Protein AF-R0J784-F1 (afdb_monomer_lite)

pLDDT: mean 78.39, std 10.04, range [54.88, 89.5]

Structure (mmCIF, N/CA/C/O backbone):
data_AF-R0J784-F1
#
_entry.id   AF-R0J784-F1
#
loop_
_atom_site.group_PDB
_atom_site.id
_atom_site.type_symbol
_atom_site.label_atom_id
_atom_site.label_alt_id
_atom_site.label_comp_id
_atom_site.label_asym_id
_atom_site.label_entity_id
_atom_site.label_seq_id
_atom_site.pdbx_PDB_ins_code
_atom_site.Cartn_x
_atom_site.Cartn_y
_atom_site.Cartn_z
_atom_site.occupancy
_atom_site.B_iso_or_equiv
_atom_site.auth_seq_id
_atom_site.auth_comp_id
_atom_site.auth_asym_id
_atom_site.auth_atom_id
_atom_site.pdbx_PDB_model_num
ATOM 1 N N . GLN A 1 1 ? -11.349 -6.814 17.136 1.00 69.62 1 GLN A N 1
ATOM 2 C CA . GLN A 1 1 ? -11.279 -7.824 16.058 1.00 69.62 1 GLN A CA 1
ATOM 3 C C . 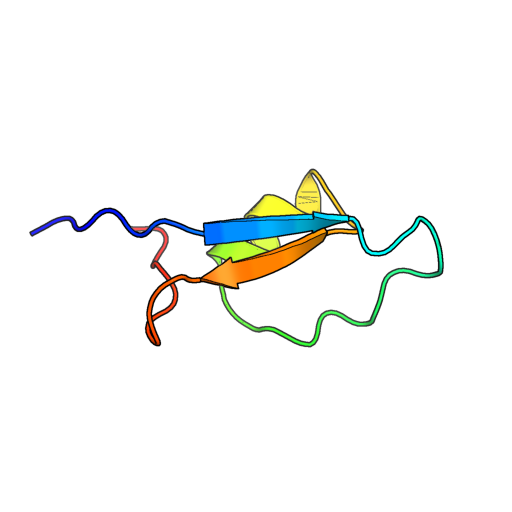GLN A 1 1 ? -10.223 -7.360 15.068 1.00 69.62 1 GLN A C 1
ATOM 5 O O . GLN A 1 1 ? -10.270 -6.198 14.685 1.00 69.62 1 GLN A O 1
ATOM 10 N N . VAL A 1 2 ? -9.247 -8.208 14.734 1.00 77.38 2 VAL A N 1
ATOM 11 C CA . VAL A 1 2 ? -8.193 -7.896 13.751 1.00 77.38 2 VAL A CA 1
ATOM 12 C C . VAL A 1 2 ? -8.697 -8.309 12.373 1.00 77.38 2 VAL A C 1
ATOM 14 O O . VAL A 1 2 ? -9.290 -9.378 12.241 1.00 77.38 2 VAL A O 1
ATOM 17 N N . MET A 1 3 ? -8.505 -7.454 11.372 1.00 79.69 3 MET A N 1
ATOM 18 C CA . MET A 1 3 ? -8.898 -7.724 9.990 1.00 79.69 3 MET A CA 1
ATOM 19 C C . MET A 1 3 ? -7.664 -7.653 9.104 1.00 79.69 3 MET A C 1
ATOM 21 O O . MET A 1 3 ? -6.870 -6.720 9.217 1.00 79.69 3 MET A O 1
ATOM 25 N N . TYR A 1 4 ? -7.518 -8.646 8.234 1.00 82.56 4 TYR A N 1
ATOM 26 C CA . TYR A 1 4 ? -6.484 -8.657 7.210 1.00 82.56 4 TYR A CA 1
ATOM 27 C C . TYR A 1 4 ? -7.025 -7.965 5.964 1.00 82.56 4 TYR A C 1
ATOM 29 O O . TYR A 1 4 ? -8.162 -8.208 5.563 1.00 82.56 4 TYR A O 1
ATOM 37 N N . VAL A 1 5 ? -6.210 -7.092 5.380 1.00 84.81 5 VAL A N 1
ATOM 38 C CA . VAL A 1 5 ? -6.530 -6.377 4.145 1.00 84.81 5 VAL A CA 1
ATOM 39 C C . VAL A 1 5 ? -5.445 -6.703 3.136 1.00 84.81 5 VAL A C 1
ATOM 41 O O . VAL A 1 5 ? -4.259 -6.552 3.428 1.00 84.81 5 VAL A O 1
ATOM 44 N N . GLU A 1 6 ? -5.853 -7.155 1.956 1.00 88.06 6 GLU A N 1
ATOM 45 C CA . GLU A 1 6 ? -4.931 -7.383 0.850 1.00 88.06 6 GLU A CA 1
ATOM 46 C C . GLU A 1 6 ? -4.630 -6.062 0.135 1.00 88.06 6 GLU A C 1
ATOM 48 O O . GLU A 1 6 ? -5.505 -5.208 -0.048 1.00 88.06 6 GLU A O 1
ATOM 53 N N . GLY A 1 7 ? -3.376 -5.892 -0.275 1.00 87.88 7 GLY A N 1
ATOM 54 C CA . GLY A 1 7 ? -2.918 -4.735 -1.032 1.00 87.88 7 GLY A CA 1
ATOM 55 C C . GLY A 1 7 ? -1.916 -5.144 -2.101 1.00 87.88 7 GLY A C 1
ATOM 5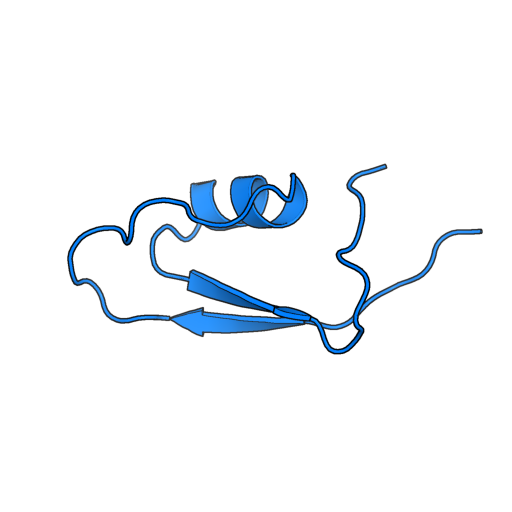6 O O . GLY A 1 7 ? -1.207 -6.138 -1.956 1.00 87.88 7 GLY A O 1
ATOM 57 N N . THR A 1 8 ? -1.864 -4.364 -3.173 1.00 89.50 8 THR A N 1
ATOM 58 C CA . THR A 1 8 ? -0.905 -4.521 -4.268 1.00 89.50 8 THR A CA 1
ATOM 59 C C . THR A 1 8 ? 0.146 -3.424 -4.171 1.00 89.50 8 THR A C 1
ATOM 61 O O . THR A 1 8 ? -0.194 -2.257 -3.980 1.00 89.50 8 THR A O 1
ATOM 64 N N . ALA A 1 9 ? 1.418 -3.799 -4.308 1.00 87.88 9 ALA A N 1
ATOM 65 C CA . ALA A 1 9 ? 2.528 -2.861 -4.408 1.00 87.88 9 ALA A CA 1
ATOM 66 C C . ALA A 1 9 ? 3.031 -2.818 -5.854 1.00 87.88 9 ALA A C 1
ATOM 68 O O . ALA A 1 9 ? 3.413 -3.851 -6.406 1.00 87.88 9 ALA A O 1
ATOM 69 N N . VAL A 1 10 ? 3.040 -1.632 -6.453 1.00 86.94 10 VAL A N 1
ATOM 70 C CA . VAL A 1 10 ? 3.543 -1.400 -7.812 1.00 86.94 10 VAL A CA 1
ATOM 71 C C . VAL A 1 10 ? 4.852 -0.630 -7.715 1.00 86.94 10 VAL A C 1
ATOM 73 O O . VAL A 1 10 ? 4.914 0.390 -7.039 1.00 86.94 10 VAL A O 1
ATOM 76 N N . VAL A 1 11 ? 5.908 -1.120 -8.367 1.00 85.50 11 VAL A N 1
ATOM 77 C CA . VAL A 1 11 ? 7.194 -0.412 -8.438 1.00 85.50 11 VAL A CA 1
ATOM 78 C C . VAL A 1 11 ? 7.094 0.651 -9.530 1.00 85.50 11 VAL A C 1
ATOM 80 O O . VAL A 1 11 ? 6.984 0.314 -10.706 1.00 85.50 11 VAL A O 1
ATOM 83 N N . MET A 1 12 ? 7.153 1.924 -9.150 1.00 78.94 12 MET A N 1
ATOM 84 C CA . MET A 1 12 ? 6.892 3.083 -10.015 1.00 78.94 12 MET A CA 1
ATOM 85 C C . MET A 1 12 ? 8.086 3.497 -10.892 1.00 78.94 12 MET A C 1
ATOM 87 O O . MET A 1 12 ? 8.184 4.636 -11.332 1.00 78.94 12 MET A O 1
ATOM 91 N N . GLY A 1 13 ? 9.000 2.567 -11.180 1.00 71.88 13 GLY A N 1
ATOM 92 C CA . GLY A 1 13 ? 10.296 2.888 -11.778 1.00 71.88 13 GLY A CA 1
ATOM 93 C C . GLY A 1 13 ? 11.237 3.572 -10.778 1.00 71.88 13 GLY A C 1
ATOM 94 O O . GLY A 1 13 ? 10.834 3.995 -9.701 1.00 71.88 13 GLY A O 1
ATOM 95 N N . PHE A 1 14 ? 12.527 3.636 -11.106 1.00 74.06 14 PHE A N 1
ATOM 96 C CA . PHE A 1 14 ? 13.559 4.229 -10.239 1.00 74.06 14 PHE A CA 1
ATOM 97 C C . PHE A 1 14 ? 13.737 5.739 -10.467 1.00 74.06 14 PHE A C 1
ATOM 99 O O . PHE A 1 14 ? 14.799 6.284 -10.166 1.00 74.06 14 PHE A O 1
ATOM 106 N N . GLU A 1 15 ? 12.742 6.407 -11.051 1.00 67.19 15 GLU A N 1
ATOM 107 C CA . GLU A 1 15 ? 12.769 7.863 -11.200 1.00 67.19 15 GLU A CA 1
ATOM 108 C C . GLU A 1 15 ? 12.483 8.542 -9.851 1.00 67.19 15 GLU A C 1
ATOM 110 O O . GLU A 1 15 ? 12.054 7.881 -8.901 1.00 67.19 15 GLU A O 1
ATOM 115 N N . GLU A 1 16 ? 12.844 9.828 -9.743 1.00 59.94 16 GLU A N 1
ATOM 116 C CA . GLU A 1 16 ? 12.917 10.598 -8.492 1.00 59.94 16 GLU A CA 1
ATOM 117 C C . GLU A 1 16 ? 11.796 10.252 -7.503 1.00 59.94 16 GLU A C 1
ATOM 119 O O . GLU A 1 16 ? 10.637 10.154 -7.912 1.00 59.94 16 GLU A O 1
ATOM 124 N N . PRO A 1 17 ? 12.124 10.073 -6.205 1.00 57.53 17 PRO A N 1
ATOM 125 C CA . PRO A 1 17 ? 11.169 9.618 -5.207 1.00 57.53 17 PRO A CA 1
ATOM 126 C C . PRO A 1 17 ? 9.966 10.553 -5.224 1.00 57.53 17 PRO A C 1
ATOM 128 O O . PRO A 1 17 ? 10.060 11.702 -4.788 1.00 57.53 17 PRO A O 1
ATOM 131 N N . MET A 1 18 ? 8.853 10.063 -5.776 1.00 59.16 18 MET A N 1
ATOM 132 C CA . MET A 1 18 ? 7.624 10.834 -5.845 1.00 59.16 18 MET A CA 1
ATOM 133 C C . MET A 1 18 ? 7.317 11.308 -4.431 1.00 59.16 18 MET A C 1
ATOM 135 O O . MET A 1 18 ? 7.290 10.502 -3.495 1.00 59.16 18 MET A O 1
ATOM 139 N N . LEU A 1 19 ? 7.178 12.630 -4.284 1.00 54.97 19 LEU A N 1
ATOM 140 C CA . LEU A 1 19 ? 6.885 13.297 -3.022 1.00 54.97 19 LEU A CA 1
ATOM 141 C C . LEU A 1 19 ? 5.825 12.472 -2.284 1.00 54.97 19 LEU A C 1
ATOM 143 O O . LEU A 1 19 ? 4.795 12.160 -2.875 1.00 54.97 19 LEU A O 1
ATOM 147 N N . GLN A 1 20 ? 6.095 12.060 -1.044 1.00 58.50 20 GLN A N 1
ATOM 148 C CA . GLN A 1 20 ? 5.181 11.223 -0.263 1.00 58.50 20 GLN A CA 1
ATOM 149 C C . GLN A 1 20 ? 3.812 11.907 -0.152 1.00 58.50 20 GLN A C 1
ATOM 151 O O . GLN A 1 20 ? 3.622 12.784 0.684 1.00 58.50 20 GLN A O 1
ATOM 156 N N . THR A 1 21 ? 2.864 11.524 -1.006 1.00 54.88 21 THR A N 1
ATOM 157 C CA . THR A 1 21 ? 1.527 12.130 -1.058 1.00 54.88 21 THR A CA 1
ATOM 158 C C . THR A 1 21 ? 0.516 11.435 -0.154 1.00 54.88 21 THR A C 1
ATOM 160 O O . THR A 1 21 ? -0.612 11.901 -0.061 1.00 54.88 21 THR A O 1
ATOM 163 N N . ASP A 1 22 ? 0.887 10.341 0.519 1.00 59.31 22 ASP A N 1
ATOM 164 C CA . ASP A 1 22 ? -0.057 9.532 1.295 1.00 59.31 22 ASP A CA 1
ATOM 165 C C . ASP A 1 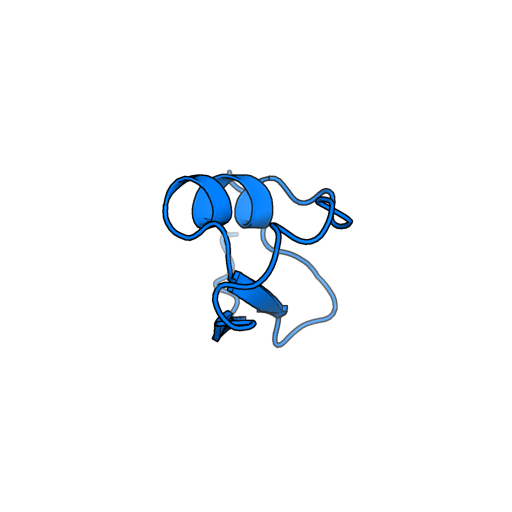22 ? 0.357 9.350 2.757 1.00 59.31 22 ASP A C 1
ATOM 167 O O . ASP A 1 22 ? 1.471 8.929 3.083 1.00 59.31 22 ASP A O 1
ATOM 171 N N . ASP A 1 23 ? -0.607 9.587 3.642 1.00 69.38 23 ASP A N 1
ATOM 172 C CA . ASP A 1 23 ? -0.404 9.803 5.075 1.00 69.38 23 ASP A CA 1
ATOM 173 C C . ASP A 1 23 ? -0.601 8.568 5.963 1.00 69.38 23 ASP A C 1
ATOM 175 O O . ASP A 1 23 ? -0.655 8.675 7.190 1.00 69.38 23 ASP A O 1
ATOM 179 N N . THR A 1 24 ? -0.692 7.366 5.389 1.00 81.81 24 THR A N 1
ATOM 180 C CA . THR A 1 24 ? -0.917 6.169 6.213 1.00 81.81 24 THR A CA 1
ATOM 181 C C . THR A 1 24 ? 0.398 5.659 6.823 1.00 81.81 24 THR A C 1
ATOM 183 O O . THR A 1 24 ? 1.416 5.551 6.127 1.00 81.81 24 THR A O 1
ATOM 186 N N . PRO A 1 25 ? 0.415 5.282 8.116 1.00 84.12 25 PRO A N 1
ATOM 187 C CA . PRO A 1 25 ? 1.624 4.785 8.774 1.00 84.12 25 PRO A CA 1
ATOM 188 C C . PRO A 1 25 ? 2.139 3.478 8.145 1.00 84.12 25 PRO A C 1
ATOM 190 O O . PRO A 1 25 ? 3.347 3.241 8.117 1.00 84.12 25 PRO A O 1
ATOM 193 N N . VAL A 1 26 ? 1.243 2.666 7.567 1.00 86.06 26 VAL A N 1
ATOM 194 C CA . VAL A 1 26 ? 1.603 1.452 6.818 1.00 86.06 26 VAL A CA 1
ATOM 195 C C . VAL A 1 26 ? 2.395 1.792 5.554 1.00 86.06 26 VAL A C 1
ATOM 197 O O . VAL A 1 26 ? 3.454 1.202 5.333 1.00 86.06 26 VAL A O 1
ATOM 200 N N . LYS A 1 27 ? 1.934 2.764 4.749 1.00 83.12 27 LYS A N 1
ATOM 201 C CA . LYS A 1 27 ? 2.634 3.166 3.517 1.00 83.12 27 LYS A CA 1
ATOM 202 C C . LYS A 1 27 ? 4.021 3.717 3.835 1.00 83.12 27 LYS A C 1
ATOM 204 O O . LYS A 1 27 ? 4.993 3.255 3.242 1.00 83.12 27 LYS A O 1
ATOM 209 N N . ARG A 1 28 ? 4.137 4.585 4.850 1.00 82.12 28 ARG A N 1
ATOM 210 C CA . ARG A 1 28 ? 5.439 5.103 5.312 1.00 82.12 28 ARG A CA 1
ATOM 211 C C . ARG A 1 28 ? 6.383 3.981 5.738 1.00 82.12 28 ARG A C 1
ATOM 213 O O . ARG A 1 28 ? 7.535 3.973 5.319 1.00 82.12 28 ARG A O 1
ATOM 220 N N . CYS A 1 29 ? 5.901 3.019 6.528 1.00 86.94 29 CYS A N 1
ATOM 221 C CA . CYS A 1 29 ? 6.711 1.886 6.976 1.00 86.94 29 CYS A CA 1
ATOM 222 C C . CYS A 1 29 ? 7.256 1.072 5.794 1.00 86.94 29 CYS A C 1
ATOM 224 O O . CYS A 1 29 ? 8.460 0.827 5.718 1.00 86.94 29 CYS A O 1
ATOM 226 N N . LEU A 1 30 ? 6.398 0.699 4.843 1.00 86.75 30 LEU A N 1
ATOM 227 C CA . LEU A 1 30 ? 6.810 -0.091 3.681 1.00 86.75 30 LEU A CA 1
ATOM 228 C C . LEU A 1 30 ? 7.773 0.683 2.770 1.00 86.75 30 LEU A C 1
ATOM 230 O O . LEU A 1 30 ? 8.767 0.115 2.312 1.00 86.75 30 LEU A O 1
ATOM 234 N N . GLN A 1 31 ? 7.549 1.986 2.594 1.00 83.69 31 GLN A N 1
ATOM 235 C CA . GLN A 1 31 ? 8.410 2.851 1.787 1.00 83.69 31 GLN A CA 1
ATOM 236 C C . GLN A 1 31 ? 9.815 3.050 2.371 1.00 83.69 31 GLN A C 1
ATOM 238 O O . GLN A 1 31 ? 10.743 3.306 1.611 1.00 83.69 31 GLN A O 1
ATOM 243 N N . THR A 1 32 ? 10.026 2.851 3.681 1.00 84.19 32 THR A N 1
ATOM 244 C CA . THR A 1 32 ? 11.397 2.845 4.242 1.00 84.19 32 THR A CA 1
ATOM 245 C C . THR A 1 32 ? 12.274 1.736 3.658 1.00 84.19 32 THR A C 1
ATOM 247 O O . THR A 1 32 ? 13.489 1.892 3.571 1.00 84.19 32 THR A O 1
ATOM 250 N N . LYS A 1 33 ? 11.666 0.612 3.258 1.00 87.12 33 LYS A N 1
ATOM 251 C CA . LYS A 1 33 ? 12.362 -0.522 2.636 1.00 87.12 33 LYS A CA 1
ATOM 252 C C . LYS A 1 33 ? 12.306 -0.459 1.114 1.00 87.12 33 LYS A C 1
ATOM 254 O O . LYS A 1 33 ? 13.220 -0.935 0.452 1.00 87.12 33 LYS A O 1
ATOM 259 N N . TRP A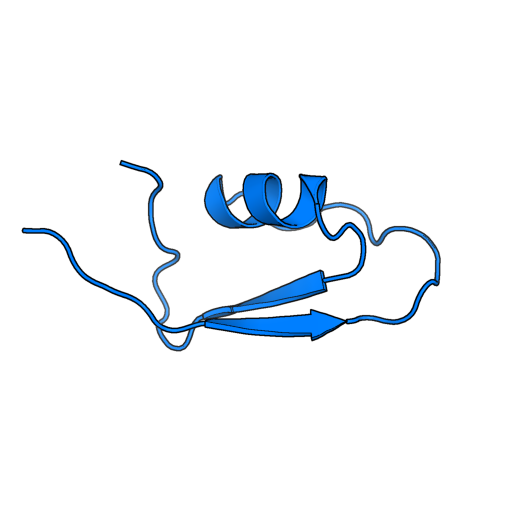 1 34 ? 11.240 0.129 0.580 1.00 87.31 34 TRP A N 1
ATOM 260 C CA . TRP A 1 34 ? 10.950 0.173 -0.846 1.00 87.31 34 TRP A CA 1
ATOM 261 C C . TRP A 1 34 ? 10.531 1.591 -1.251 1.00 87.31 34 TRP A C 1
ATOM 263 O O . TRP A 1 34 ? 9.340 1.873 -1.345 1.00 87.31 34 TRP A O 1
ATOM 273 N N . PRO A 1 35 ? 11.479 2.508 -1.496 1.00 84.50 35 PRO A N 1
ATOM 274 C CA . PRO A 1 35 ? 11.160 3.924 -1.711 1.00 84.50 35 PRO A CA 1
ATOM 275 C C . PRO A 1 35 ? 10.266 4.183 -2.928 1.00 84.50 35 PRO A C 1
ATOM 277 O O . PRO A 1 35 ? 9.536 5.166 -2.968 1.00 84.50 35 PRO A O 1
ATOM 280 N N . TYR A 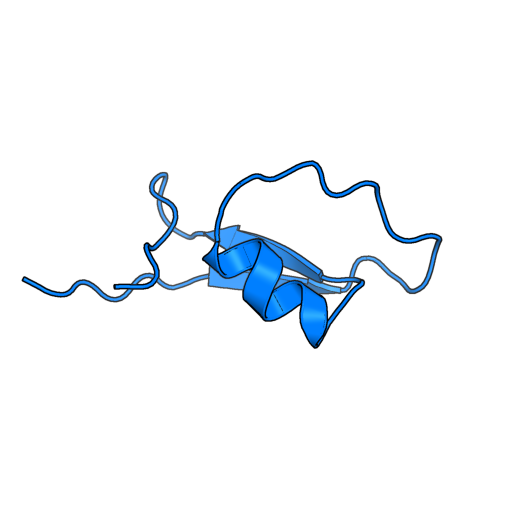1 36 ? 10.311 3.277 -3.905 1.00 84.44 36 TYR A N 1
ATOM 281 C CA . TYR A 1 36 ? 9.710 3.443 -5.225 1.00 84.44 36 TYR A CA 1
ATOM 282 C C . TYR A 1 36 ? 8.411 2.653 -5.399 1.00 84.44 36 TYR A C 1
ATOM 284 O O . TYR A 1 36 ? 8.063 2.306 -6.524 1.00 84.44 36 TYR A O 1
ATOM 292 N N . ILE A 1 37 ? 7.720 2.300 -4.308 1.00 84.62 37 ILE A N 1
ATOM 293 C CA . ILE A 1 37 ? 6.438 1.591 -4.404 1.00 84.62 37 ILE A CA 1
ATOM 294 C C . ILE A 1 37 ? 5.248 2.522 -4.204 1.00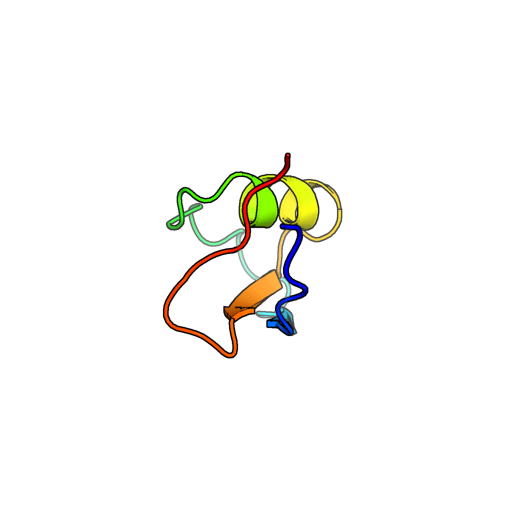 84.62 37 ILE A C 1
ATOM 296 O O . ILE A 1 37 ? 5.200 3.336 -3.274 1.00 84.62 37 ILE A O 1
ATOM 300 N N . GLU A 1 38 ? 4.243 2.316 -5.040 1.00 85.38 38 GLU A N 1
ATOM 301 C CA . GLU A 1 38 ? 2.880 2.766 -4.818 1.00 85.38 38 GLU A CA 1
ATOM 302 C C . GLU A 1 38 ? 2.051 1.606 -4.256 1.00 85.38 38 GLU A C 1
ATOM 304 O O . GLU A 1 38 ? 2.175 0.464 -4.699 1.00 85.38 38 GLU A O 1
ATOM 309 N N . LEU A 1 39 ? 1.233 1.892 -3.240 1.00 84.88 39 LEU A N 1
ATOM 310 C CA . LEU A 1 39 ? 0.378 0.904 -2.585 1.00 84.88 39 LEU A CA 1
ATOM 311 C C . LEU A 1 39 ? -1.077 1.160 -2.945 1.00 84.88 39 LEU A C 1
ATOM 313 O O . LEU A 1 39 ? -1.577 2.264 -2.740 1.00 84.88 39 LEU A O 1
ATOM 317 N N . LEU A 1 40 ? -1.750 0.108 -3.393 1.00 85.88 40 LEU A N 1
ATOM 318 C CA . LEU A 1 40 ? -3.174 0.095 -3.693 1.00 85.88 40 LEU A CA 1
ATOM 319 C C . LEU A 1 40 ? -3.846 -0.943 -2.799 1.00 85.88 40 LEU A C 1
ATOM 321 O O . LEU A 1 40 ? -3.537 -2.134 -2.873 1.00 85.88 40 LEU A O 1
ATOM 325 N N . TRP A 1 41 ? -4.755 -0.501 -1.936 1.00 86.06 41 TRP A N 1
ATOM 326 C CA . TRP A 1 41 ? -5.533 -1.400 -1.087 1.00 86.06 41 TRP A CA 1
ATOM 327 C C . TRP A 1 41 ? -6.751 -1.915 -1.850 1.00 86.06 41 TRP A C 1
ATOM 329 O O . TRP A 1 41 ? -7.370 -1.184 -2.616 1.00 86.06 41 TRP A O 1
ATOM 339 N N . THR A 1 42 ? -7.127 -3.170 -1.611 1.00 85.25 42 THR A N 1
ATOM 340 C CA . THR A 1 42 ? -8.343 -3.769 -2.198 1.00 85.25 42 THR A CA 1
ATOM 341 C C . THR A 1 42 ? -9.641 -3.201 -1.612 1.00 85.25 42 THR A C 1
ATOM 343 O O . THR A 1 42 ? -10.724 -3.468 -2.124 1.00 85.25 42 THR A O 1
ATOM 346 N N . THR A 1 43 ? -9.541 -2.415 -0.537 1.00 82.88 43 THR A N 1
ATOM 347 C CA . THR A 1 43 ? -10.672 -1.816 0.177 1.00 82.88 43 THR A CA 1
ATOM 348 C C . THR A 1 43 ? -10.452 -0.318 0.362 1.00 82.88 43 THR A C 1
ATOM 350 O O . THR A 1 43 ? -9.310 0.107 0.521 1.00 82.88 43 THR A O 1
ATOM 353 N N . ASP A 1 44 ? -11.533 0.460 0.481 1.00 78.94 44 ASP A N 1
ATOM 354 C CA . ASP A 1 44 ? -11.490 1.919 0.715 1.00 78.94 44 ASP A CA 1
ATOM 355 C C . ASP A 1 44 ? -10.859 2.328 2.059 1.00 78.94 44 ASP A C 1
ATOM 357 O O . ASP A 1 44 ? -10.708 3.512 2.363 1.00 78.94 44 ASP A O 1
ATOM 361 N N . ARG A 1 45 ? -10.526 1.355 2.913 1.00 77.06 45 ARG A N 1
ATOM 362 C CA . ARG A 1 45 ? -9.907 1.587 4.215 1.00 77.06 45 ARG A CA 1
ATOM 363 C C . ARG A 1 45 ? -8.451 1.158 4.174 1.00 77.06 45 ARG A C 1
ATOM 365 O O . ARG A 1 45 ? -8.141 -0.009 3.950 1.00 77.06 45 ARG A O 1
ATOM 372 N N . SER A 1 46 ? -7.558 2.092 4.478 1.00 77.06 46 SER A N 1
ATOM 373 C CA . SER A 1 46 ? -6.160 1.766 4.728 1.00 77.06 46 SER A CA 1
ATOM 374 C C . SER A 1 46 ? -6.017 0.963 6.028 1.00 77.06 46 SER A C 1
ATOM 376 O O . SER A 1 46 ? -6.632 1.340 7.034 1.00 77.06 46 SER A O 1
ATOM 378 N N . PRO A 1 47 ? -5.185 -0.089 6.060 1.00 84.69 47 PRO A N 1
ATOM 379 C CA . PRO A 1 47 ? -4.907 -0.813 7.291 1.00 84.69 47 PRO A CA 1
ATOM 380 C C . PRO A 1 47 ? -4.206 0.086 8.321 1.00 84.69 47 PRO A C 1
ATOM 382 O O . PRO A 1 47 ? -3.421 0.972 7.978 1.00 84.69 47 PRO A O 1
ATOM 385 N N . SER A 1 48 ? -4.480 -0.156 9.602 1.00 80.12 48 SER A N 1
ATOM 386 C CA . SER A 1 48 ? -3.765 0.468 10.720 1.00 80.12 48 SER A CA 1
ATOM 387 C C . SER A 1 48 ? -2.608 -0.422 11.177 1.00 80.12 48 SER A C 1
ATOM 389 O O . SER A 1 48 ? -2.796 -1.631 11.295 1.00 80.12 48 SER A O 1
ATOM 391 N N . LEU A 1 49 ? -1.461 0.167 11.528 1.00 72.12 49 LEU A N 1
ATOM 392 C CA . LEU A 1 49 ? -0.465 -0.505 12.371 1.00 72.12 49 LEU A CA 1
ATOM 393 C C . LEU A 1 49 ? -0.962 -0.415 13.821 1.00 72.12 49 LEU A C 1
ATOM 395 O O . LEU A 1 49 ? -0.864 0.652 14.422 1.00 72.12 49 LEU A O 1
ATOM 399 N N . ASN A 1 50 ? -1.557 -1.491 14.335 1.00 66.88 50 ASN A N 1
ATOM 400 C CA . ASN A 1 50 ? -1.916 -1.662 15.747 1.00 66.88 50 ASN A CA 1
ATOM 401 C C . ASN A 1 50 ? -1.146 -2.847 16.321 1.00 66.88 50 ASN A C 1
ATOM 403 O O . ASN A 1 50 ? -0.963 -3.827 15.561 1.00 66.88 50 ASN A O 1
#

Foldseek 3Di:
DDDDWDKDKDQQPPPDQDDPPDDAPVVVVVCVVPSRIDIGTPDPDDDHDD

Organism: Anas platyrhynchos (NCBI:txid8839)

Radius of gyration: 11.47 Å; chains: 1; bounding box: 25×22×28 Å

Sequence (50 aa):
QVMYVEGTAVVMGFEEPMLQTDDTPVKRCLQTKWPYIELLWTTDRSPSLN

Secondary structure (DSSP, 8-state):
------EEEEE--SSS--------HHHHHHHHH-TTEEEEESSSSPPP--